Protein AF-A0A671EYK2-F1 (afdb_monomer)

Structure (mmCIF, N/CA/C/O backbone):
data_AF-A0A671EYK2-F1
#
_entry.id   AF-A0A671EYK2-F1
#
loop_
_atom_site.group_PDB
_atom_site.id
_atom_site.type_symbol
_atom_site.label_atom_id
_atom_site.label_alt_id
_atom_site.label_comp_id
_atom_site.label_asym_id
_atom_site.label_entity_id
_atom_site.label_seq_id
_atom_site.pdbx_PDB_ins_code
_atom_site.Cartn_x
_atom_site.Cartn_y
_atom_site.Cartn_z
_atom_site.occupancy
_atom_site.B_iso_or_equiv
_atom_site.auth_seq_id
_atom_site.auth_comp_id
_atom_site.auth_asym_id
_atom_site.auth_atom_id
_atom_site.pdbx_PDB_model_num
ATOM 1 N N . MET A 1 1 ? 32.299 -11.970 -25.352 1.00 56.66 1 MET A N 1
ATOM 2 C CA . MET A 1 1 ? 31.352 -10.830 -25.413 1.00 56.66 1 MET A CA 1
ATOM 3 C C . MET A 1 1 ? 30.010 -11.190 -26.067 1.00 56.66 1 MET A C 1
ATOM 5 O O . MET A 1 1 ? 28.982 -10.869 -25.488 1.00 56.66 1 MET A O 1
ATOM 9 N N . ASN A 1 2 ? 29.983 -11.939 -27.183 1.00 54.59 2 ASN A N 1
ATOM 10 C CA . ASN A 1 2 ? 28.737 -12.394 -27.840 1.00 54.59 2 ASN A CA 1
ATOM 11 C C . ASN A 1 2 ? 27.798 -13.251 -26.961 1.00 54.59 2 ASN A C 1
ATOM 13 O O . ASN A 1 2 ? 26.580 -13.156 -27.078 1.00 54.59 2 ASN A O 1
ATOM 17 N N . TYR A 1 3 ? 28.349 -14.042 -26.035 1.00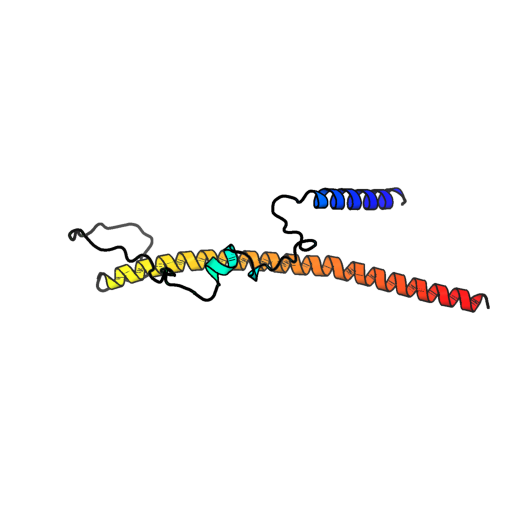 56.84 3 TYR A N 1
ATOM 18 C CA . TYR A 1 3 ? 27.559 -14.939 -25.182 1.00 56.84 3 TYR A CA 1
ATOM 19 C C . TYR A 1 3 ? 26.623 -14.198 -24.207 1.00 56.84 3 TYR A C 1
ATOM 21 O O . TYR A 1 3 ? 25.514 -14.652 -23.942 1.00 56.84 3 TYR A O 1
ATOM 29 N N . TYR A 1 4 ? 27.033 -13.025 -23.711 1.00 57.19 4 TYR A N 1
ATOM 30 C CA . TYR A 1 4 ? 26.230 -12.229 -22.775 1.00 57.19 4 TYR A CA 1
ATOM 31 C C . TYR A 1 4 ? 25.107 -11.464 -23.483 1.00 57.19 4 TYR A C 1
ATOM 33 O O . TYR A 1 4 ? 23.994 -11.403 -22.971 1.00 57.19 4 TYR A O 1
ATOM 41 N N . LEU A 1 5 ? 25.359 -10.961 -24.695 1.00 64.75 5 LEU A N 1
ATOM 42 C CA . LEU A 1 5 ? 24.339 -10.300 -25.515 1.00 64.75 5 LEU A CA 1
ATOM 43 C C . LEU A 1 5 ? 23.235 -11.274 -25.950 1.00 64.75 5 LEU A C 1
ATOM 45 O O . LEU A 1 5 ? 22.053 -10.951 -25.835 1.00 64.75 5 LEU A O 1
ATOM 49 N N . LEU A 1 6 ? 23.605 -12.491 -26.370 1.00 59.06 6 LEU A N 1
ATOM 50 C CA . LEU A 1 6 ? 22.632 -13.521 -26.745 1.00 59.06 6 LEU A CA 1
ATOM 51 C C . LEU A 1 6 ? 21.836 -14.025 -25.530 1.00 59.06 6 LEU A C 1
ATOM 53 O O . LEU A 1 6 ? 20.630 -14.248 -25.629 1.00 59.06 6 LEU A O 1
ATOM 57 N N . LYS A 1 7 ? 22.486 -14.146 -24.362 1.00 65.19 7 LYS A N 1
ATOM 58 C CA . LYS A 1 7 ? 21.820 -14.508 -23.103 1.00 65.19 7 LYS A CA 1
ATOM 59 C C . LYS A 1 7 ? 20.802 -13.449 -22.673 1.00 65.19 7 LYS A C 1
ATOM 61 O O . LYS A 1 7 ? 19.703 -13.823 -22.281 1.00 65.19 7 LYS A O 1
ATOM 66 N N . ASN A 1 8 ? 21.130 -12.164 -22.807 1.00 62.22 8 ASN A N 1
ATOM 67 C CA . ASN A 1 8 ? 20.222 -11.068 -22.462 1.00 62.22 8 ASN A CA 1
ATOM 68 C C . ASN A 1 8 ? 19.013 -11.015 -23.404 1.00 62.22 8 ASN A C 1
ATOM 70 O O . ASN A 1 8 ? 17.888 -10.952 -22.924 1.00 62.22 8 ASN A O 1
ATOM 74 N N . LYS A 1 9 ? 19.216 -11.148 -24.724 1.00 66.25 9 LYS A N 1
ATOM 75 C CA . LYS A 1 9 ? 18.110 -11.205 -25.697 1.00 66.25 9 LYS A CA 1
ATOM 76 C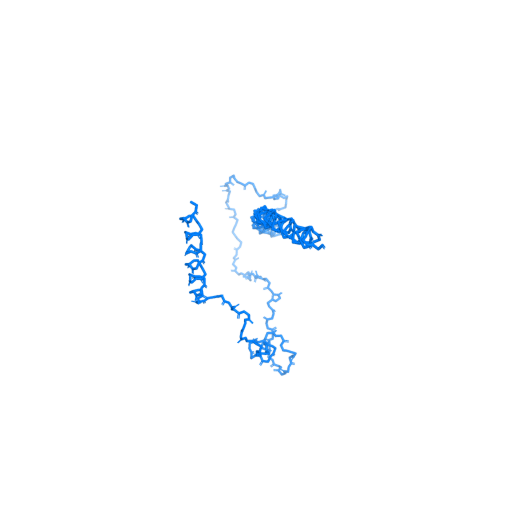 C . LYS A 1 9 ? 17.160 -12.375 -25.412 1.00 66.25 9 LYS A C 1
ATOM 78 O O . LYS A 1 9 ? 15.952 -12.177 -25.332 1.00 66.25 9 LYS A O 1
ATOM 83 N N . ASN A 1 10 ? 17.707 -13.572 -25.190 1.00 65.88 10 ASN A N 1
ATOM 84 C CA . ASN A 1 10 ? 16.900 -14.759 -24.900 1.00 65.88 10 ASN A CA 1
ATOM 85 C C . ASN A 1 10 ? 16.200 -14.680 -23.532 1.00 65.88 10 ASN A C 1
ATOM 87 O O . ASN A 1 10 ? 15.123 -15.246 -23.369 1.00 65.88 10 ASN A O 1
ATOM 91 N N . TYR A 1 11 ? 16.802 -14.014 -22.542 1.00 67.00 11 TYR A N 1
ATOM 92 C CA . TYR A 1 11 ? 16.184 -13.781 -21.234 1.00 67.00 11 TYR A CA 1
ATOM 93 C C . TYR A 1 11 ? 14.995 -12.822 -21.362 1.00 67.00 11 TYR A C 1
ATOM 95 O O . TYR A 1 11 ? 13.900 -13.147 -20.912 1.00 67.00 11 TYR A O 1
ATOM 103 N N . THR A 1 12 ? 15.172 -11.709 -22.079 1.00 58.16 12 THR A N 1
ATOM 104 C CA . THR A 1 12 ? 14.104 -10.739 -22.342 1.00 58.16 12 THR A CA 1
ATOM 105 C C . THR A 1 12 ? 12.945 -11.348 -23.138 1.00 58.16 12 THR A C 1
ATOM 107 O O . THR A 1 12 ? 11.797 -11.121 -22.777 1.00 58.16 12 THR A O 1
ATOM 110 N N . GLU A 1 13 ? 13.200 -12.177 -24.157 1.00 58.88 13 GLU A N 1
ATOM 111 C CA . GLU A 1 13 ? 12.132 -12.849 -24.925 1.00 58.88 13 GLU A CA 1
ATOM 112 C C . GLU A 1 13 ? 11.334 -13.863 -24.090 1.00 58.88 13 GLU A C 1
ATOM 114 O O . GLU A 1 13 ? 10.109 -13.951 -24.220 1.00 58.88 13 GLU A O 1
ATOM 119 N N . LYS A 1 14 ? 12.001 -14.601 -23.195 1.00 60.16 14 LYS A N 1
ATOM 120 C CA . LYS A 1 14 ? 11.339 -15.548 -22.285 1.00 60.16 14 LYS A CA 1
ATOM 121 C C . LYS A 1 14 ? 10.459 -14.828 -21.266 1.00 60.16 14 LYS A C 1
ATOM 123 O O . LYS A 1 14 ? 9.299 -15.199 -21.124 1.00 60.16 14 LYS A O 1
ATOM 128 N N . THR A 1 15 ? 10.956 -13.756 -20.649 1.00 61.53 15 THR A N 1
ATOM 129 C CA . THR A 1 15 ? 10.175 -12.932 -19.713 1.00 61.53 15 THR A CA 1
ATOM 130 C C . THR A 1 15 ? 8.979 -12.260 -20.401 1.00 61.53 15 THR A C 1
ATOM 132 O O . THR A 1 15 ? 7.892 -12.214 -19.833 1.00 61.53 15 THR A O 1
ATOM 135 N N . LEU A 1 16 ? 9.121 -11.809 -21.653 1.00 59.28 16 LEU A N 1
ATOM 136 C CA . LEU A 1 16 ? 8.017 -11.214 -22.425 1.00 59.28 16 LEU A CA 1
ATOM 137 C C . LEU A 1 16 ? 6.954 -12.265 -22.813 1.00 59.28 16 LEU A C 1
ATOM 139 O O . LEU A 1 16 ? 5.758 -11.979 -22.793 1.00 59.28 16 LEU A O 1
ATOM 143 N N . THR A 1 17 ? 7.370 -13.508 -23.080 1.00 57.31 17 THR A N 1
ATOM 144 C CA . THR A 1 17 ? 6.462 -14.642 -23.349 1.00 57.31 17 THR A CA 1
ATOM 145 C C . THR A 1 17 ? 5.754 -15.139 -22.081 1.00 57.31 17 THR A C 1
ATOM 147 O O . THR A 1 17 ? 4.604 -15.572 -22.149 1.00 57.31 17 THR A O 1
ATOM 150 N N . GLU A 1 18 ? 6.402 -15.058 -20.916 1.00 57.34 18 GLU A N 1
ATOM 151 C CA . GLU A 1 18 ? 5.790 -15.360 -19.613 1.00 57.34 18 GLU A CA 1
ATOM 152 C C . GLU A 1 18 ? 4.745 -14.309 -19.205 1.00 57.34 18 GLU A C 1
ATOM 154 O O . GLU A 1 18 ? 3.696 -14.671 -18.675 1.00 57.34 18 GLU A O 1
ATOM 159 N N . LEU A 1 19 ? 4.952 -13.033 -19.548 1.00 55.47 19 LEU A N 1
ATOM 160 C CA . LEU A 1 19 ? 3.972 -11.960 -19.323 1.00 55.47 19 LEU A CA 1
ATOM 161 C C . LEU A 1 19 ? 2.747 -12.050 -20.252 1.00 55.47 19 LEU A C 1
ATOM 163 O O . LEU A 1 19 ? 1.653 -11.645 -19.863 1.00 55.47 19 LEU A O 1
ATOM 167 N N . ASN A 1 20 ? 2.886 -12.661 -21.434 1.00 55.28 20 ASN A N 1
ATOM 168 C CA . ASN A 1 20 ? 1.772 -12.950 -22.351 1.00 55.28 20 ASN A CA 1
ATOM 169 C C . ASN A 1 20 ? 0.856 -14.095 -21.851 1.00 55.28 20 ASN A C 1
ATOM 171 O O . ASN A 1 20 ? -0.175 -14.391 -22.448 1.00 55.28 20 ASN A O 1
ATOM 175 N N . LYS A 1 21 ? 1.211 -14.748 -20.734 1.00 54.47 21 LYS A N 1
ATOM 176 C CA . LYS A 1 21 ? 0.378 -15.755 -20.054 1.00 54.47 21 LYS A CA 1
ATOM 177 C C . LYS A 1 21 ? -0.369 -15.199 -18.834 1.00 54.47 21 LYS A C 1
ATOM 179 O O . LYS A 1 21 ? -1.061 -15.962 -18.164 1.00 54.47 21 LYS A O 1
ATOM 184 N N . CYS A 1 22 ? -0.291 -13.889 -18.563 1.00 51.59 22 CYS A N 1
ATOM 185 C CA . CYS A 1 22 ? -1.154 -13.199 -17.594 1.00 51.59 22 CYS A CA 1
ATOM 186 C C . CYS A 1 22 ? -2.581 -13.106 -18.159 1.00 51.59 22 CYS A C 1
ATOM 188 O O . CYS A 1 22 ? -3.024 -12.058 -18.621 1.00 51.59 22 CYS A O 1
ATOM 190 N N . CYS A 1 23 ? -3.296 -14.227 -18.162 1.00 57.06 23 CYS A N 1
ATOM 191 C CA . CYS A 1 23 ? -4.715 -14.290 -18.473 1.00 57.06 23 CYS A CA 1
ATOM 192 C C . CYS A 1 23 ? -5.426 -14.909 -17.269 1.00 57.06 23 CYS A C 1
ATOM 194 O O . CYS A 1 23 ? -5.250 -16.086 -16.963 1.00 57.06 23 CYS A O 1
ATOM 196 N N . GLY A 1 24 ? -6.179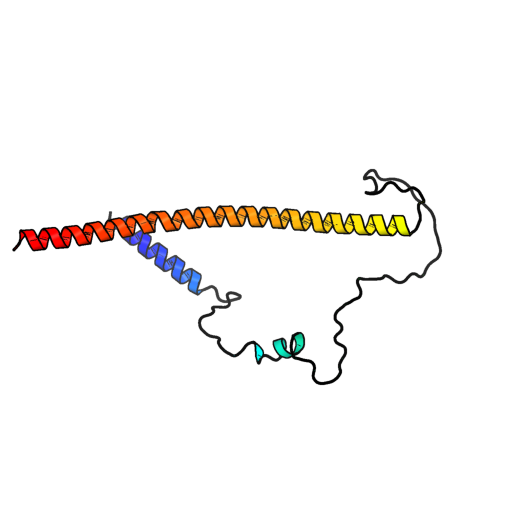 -14.070 -16.557 1.00 53.25 24 GLY A N 1
ATOM 197 C CA . GLY A 1 24 ? -6.988 -14.467 -15.406 1.00 53.25 24 GLY A CA 1
ATOM 198 C C . GLY A 1 24 ? -7.532 -13.282 -14.607 1.00 53.25 24 GLY A C 1
ATOM 199 O O . GLY A 1 24 ? -8.665 -13.336 -14.146 1.00 53.25 24 GLY A O 1
ATOM 200 N N . LEU A 1 25 ? -6.772 -12.186 -14.488 1.00 51.88 25 LEU A N 1
ATOM 201 C CA . LEU A 1 25 ? -7.230 -10.986 -13.761 1.00 51.88 25 LEU A CA 1
ATOM 202 C C . LEU A 1 25 ? -6.588 -9.669 -14.235 1.00 51.88 25 LEU A C 1
ATOM 204 O O . LEU A 1 25 ? -6.815 -8.606 -13.667 1.00 51.88 25 LEU A O 1
ATOM 208 N N . CYS A 1 26 ? -5.759 -9.736 -15.271 1.00 50.16 26 CYS A N 1
ATOM 209 C CA . CYS A 1 26 ? -5.039 -8.606 -15.833 1.00 50.16 26 CYS A CA 1
ATOM 210 C C . CYS A 1 26 ? -5.963 -8.024 -16.914 1.00 50.16 26 CYS A C 1
ATOM 212 O O . CYS A 1 26 ? -5.990 -8.522 -18.038 1.00 50.16 26 CYS A O 1
ATOM 214 N N . VAL A 1 27 ? -6.800 -7.040 -16.564 1.00 53.69 27 VAL A N 1
ATOM 215 C CA . VAL A 1 27 ? -7.613 -6.306 -17.548 1.00 53.69 27 VAL A CA 1
ATOM 216 C C . VAL A 1 27 ? -6.645 -5.566 -18.465 1.00 53.69 27 VAL A C 1
ATOM 218 O O . VAL A 1 27 ? -6.162 -4.486 -18.141 1.00 53.69 27 VAL A O 1
ATOM 221 N N . CYS A 1 28 ? -6.297 -6.189 -19.589 1.00 48.66 28 CYS A N 1
ATOM 222 C CA . CYS A 1 28 ? -5.490 -5.571 -20.627 1.00 48.66 28 CYS A CA 1
ATOM 223 C C . CYS A 1 28 ? -6.314 -4.418 -21.231 1.00 48.66 28 CYS A C 1
ATOM 225 O O . CYS A 1 28 ? -7.365 -4.685 -21.821 1.00 48.66 28 CYS A O 1
ATOM 227 N N . PRO A 1 29 ? -5.883 -3.146 -21.124 1.00 52.34 29 PRO A N 1
ATOM 228 C CA . PRO A 1 29 ? -6.659 -2.007 -21.628 1.00 52.34 29 PRO A CA 1
ATOM 229 C C . PRO A 1 29 ? -6.781 -1.975 -23.158 1.00 52.34 29 PRO A C 1
ATOM 231 O O . PRO A 1 29 ? -7.495 -1.146 -23.712 1.00 52.34 29 PRO A O 1
ATOM 234 N N . CYS A 1 30 ? -6.077 -2.857 -23.865 1.00 49.94 30 CYS A N 1
ATOM 235 C CA . CYS A 1 30 ? -5.915 -2.797 -25.310 1.00 49.94 30 CYS A CA 1
ATOM 236 C C . CYS A 1 30 ? -7.053 -3.418 -26.135 1.00 49.94 30 CYS A C 1
ATOM 238 O O . CYS A 1 30 ? -6.898 -3.484 -27.351 1.00 49.94 30 CYS A O 1
ATOM 240 N N . ASN A 1 31 ? -8.202 -3.819 -25.560 1.00 54.47 31 ASN A N 1
ATOM 241 C CA . ASN A 1 31 ? -9.356 -4.165 -26.409 1.00 54.47 31 ASN A CA 1
ATOM 242 C C . ASN A 1 31 ? -10.766 -4.134 -25.777 1.00 54.47 31 ASN A C 1
ATOM 244 O O . ASN A 1 31 ? -11.567 -5.037 -26.031 1.00 54.47 31 ASN A O 1
ATOM 248 N N . THR A 1 32 ? -11.142 -3.133 -24.967 1.00 51.62 32 THR A N 1
ATOM 249 C CA . THR A 1 32 ? -12.573 -2.966 -24.605 1.00 51.62 32 THR A CA 1
ATOM 250 C C . THR A 1 32 ? -12.976 -1.518 -24.317 1.00 51.62 32 THR A C 1
ATOM 252 O O . THR A 1 32 ? -13.379 -1.172 -23.211 1.00 51.62 32 THR A O 1
ATOM 255 N N . THR A 1 33 ? -12.994 -0.663 -25.338 1.00 51.47 33 THR A N 1
ATOM 256 C CA . THR A 1 33 ? -13.910 0.490 -25.343 1.00 51.47 33 THR A CA 1
ATOM 257 C C . THR A 1 33 ? -15.300 0.017 -25.773 1.00 51.47 33 THR A C 1
ATOM 259 O O . THR A 1 33 ? -15.781 0.286 -26.868 1.00 51.47 33 THR A O 1
ATOM 262 N N . LYS A 1 34 ? -15.969 -0.735 -24.898 1.00 58.47 34 LYS A N 1
ATOM 263 C CA . LYS A 1 34 ? -17.432 -0.814 -24.916 1.00 58.47 34 LYS A CA 1
ATOM 264 C C . LYS A 1 34 ? -17.919 -0.167 -23.632 1.00 58.47 34 LYS A C 1
ATOM 266 O O . LYS A 1 34 ? -18.018 -0.826 -22.608 1.00 58.47 34 LYS A O 1
ATOM 271 N N . ASN A 1 35 ? -18.108 1.147 -23.723 1.00 59.00 35 ASN A N 1
ATOM 272 C CA . ASN A 1 35 ? -18.934 2.024 -22.894 1.00 59.00 35 ASN A CA 1
ATOM 273 C C . ASN A 1 35 ? -19.325 1.397 -21.543 1.00 59.00 35 ASN A C 1
ATOM 275 O O . ASN A 1 35 ? -20.420 0.856 -21.403 1.00 59.00 35 ASN A O 1
ATOM 279 N N . PHE A 1 36 ? -18.427 1.457 -20.557 1.00 62.56 36 PHE A N 1
ATOM 280 C CA . PHE A 1 36 ? -18.671 0.950 -19.200 1.00 62.56 36 PHE A CA 1
ATOM 281 C C . PHE A 1 36 ? -19.948 1.553 -18.582 1.00 62.56 36 PHE A C 1
ATOM 283 O O . PHE A 1 36 ? -20.712 0.849 -17.925 1.00 62.56 36 PHE A O 1
ATOM 290 N N . GLU A 1 37 ? -20.244 2.815 -18.908 1.00 60.09 37 GLU A N 1
ATOM 291 C CA . GLU A 1 37 ? -21.467 3.520 -18.500 1.00 60.09 37 GLU A CA 1
ATOM 292 C C . GLU A 1 37 ? -22.765 2.921 -19.071 1.00 60.09 37 GLU A C 1
ATOM 294 O O . GLU A 1 37 ? -23.838 3.095 -18.497 1.00 60.09 37 GLU A O 1
ATOM 299 N N . ALA A 1 38 ? -22.692 2.174 -20.178 1.00 60.91 38 ALA A N 1
ATOM 300 C CA . ALA A 1 38 ? -23.843 1.485 -20.768 1.00 60.91 38 ALA A CA 1
ATOM 301 C C . ALA A 1 38 ? -24.090 0.094 -20.148 1.00 60.91 38 ALA A C 1
ATOM 303 O O . ALA A 1 38 ? -25.062 -0.584 -20.489 1.00 60.91 38 ALA A O 1
ATOM 304 N N . GLY A 1 39 ? -23.207 -0.362 -19.254 1.00 63.00 39 GLY A N 1
ATOM 305 C CA . GLY A 1 39 ? -23.324 -1.657 -18.597 1.00 63.00 39 GLY A CA 1
ATOM 306 C C . GLY A 1 39 ? -24.461 -1.683 -17.575 1.00 63.00 39 GLY A C 1
ATOM 307 O O . GLY A 1 39 ? -24.578 -0.792 -16.734 1.00 63.00 39 GLY A O 1
ATOM 308 N N . LYS A 1 40 ? -25.260 -2.760 -17.576 1.00 62.09 40 LYS A N 1
ATOM 309 C CA . LYS A 1 40 ? -26.336 -2.972 -16.585 1.00 62.09 40 LYS A CA 1
ATOM 310 C C . LYS A 1 40 ? -25.845 -2.861 -15.134 1.00 62.09 40 LYS A C 1
ATOM 312 O O . LYS A 1 40 ? -26.572 -2.347 -14.294 1.00 62.09 40 LYS A O 1
ATOM 317 N N . ALA A 1 41 ? -24.615 -3.298 -14.856 1.00 66.25 41 ALA A N 1
ATOM 318 C CA . ALA A 1 41 ? -24.003 -3.193 -13.531 1.00 66.25 41 ALA A CA 1
ATOM 319 C C . ALA A 1 41 ? -23.708 -1.738 -13.122 1.00 66.25 41 ALA A C 1
ATOM 321 O O . ALA A 1 41 ? -23.915 -1.383 -11.969 1.00 66.25 41 ALA A O 1
ATOM 322 N N . TYR A 1 42 ? -23.288 -0.882 -14.061 1.00 67.56 42 TYR A N 1
ATOM 323 C CA . TYR A 1 42 ? -23.066 0.541 -13.796 1.00 67.56 42 TYR A CA 1
ATOM 324 C C . TYR A 1 42 ? -24.393 1.267 -13.544 1.00 67.56 42 TYR A C 1
ATOM 326 O O . TYR A 1 42 ? -24.535 1.951 -12.534 1.00 67.56 42 TYR A O 1
ATOM 334 N N . LYS A 1 43 ? -25.406 1.040 -14.395 1.00 69.25 43 LYS A N 1
ATOM 335 C CA . LYS A 1 43 ? -26.755 1.611 -14.219 1.00 69.25 43 LYS A CA 1
ATOM 336 C C . LYS A 1 43 ? -27.417 1.200 -12.898 1.00 69.25 43 LYS A C 1
ATOM 338 O O . LYS A 1 43 ? -28.131 2.010 -12.328 1.00 69.25 43 LYS A O 1
ATOM 343 N N . ALA A 1 44 ? -27.166 -0.011 -12.400 1.00 66.44 44 ALA A N 1
ATOM 344 C CA . ALA A 1 44 ? -27.723 -0.479 -11.128 1.00 66.44 44 ALA A CA 1
ATOM 345 C C . ALA A 1 44 ? -27.116 0.206 -9.891 1.00 66.44 44 ALA A C 1
ATOM 347 O O . ALA A 1 44 ? -27.752 0.235 -8.843 1.00 66.44 44 ALA A O 1
ATOM 348 N N . ILE A 1 45 ? -25.890 0.726 -10.000 1.00 64.81 45 ILE A N 1
ATOM 349 C CA . ILE A 1 45 ? -25.157 1.314 -8.869 1.00 64.81 45 ILE A CA 1
ATOM 350 C C . ILE A 1 45 ? -25.164 2.850 -8.944 1.00 64.81 45 ILE A C 1
ATOM 352 O O . ILE A 1 45 ? -25.242 3.511 -7.915 1.00 64.81 45 ILE A O 1
ATOM 356 N N . TRP A 1 46 ? -25.106 3.414 -10.155 1.00 62.38 46 TRP A N 1
ATOM 357 C CA . TRP A 1 46 ? -24.897 4.849 -10.401 1.00 62.38 46 TRP A CA 1
ATOM 358 C C . TRP A 1 46 ? -25.897 5.468 -11.385 1.00 62.38 46 TRP A C 1
ATOM 360 O O . TRP A 1 46 ? -25.811 6.654 -11.693 1.00 62.38 46 TRP A O 1
ATOM 370 N N . GLY A 1 47 ? -26.826 4.678 -11.926 1.00 61.06 47 GLY A N 1
ATOM 371 C CA . GLY A 1 47 ? -27.868 5.193 -12.801 1.00 61.06 47 GLY A CA 1
ATOM 372 C C . GLY A 1 47 ? -28.815 6.103 -12.039 1.00 61.06 47 GLY A C 1
ATOM 373 O O . GLY A 1 47 ? -29.399 5.672 -11.052 1.00 61.06 47 GLY A O 1
ATOM 374 N N . ASP A 1 48 ? -28.983 7.330 -12.529 1.00 59.09 48 ASP A N 1
ATOM 375 C CA . ASP A 1 48 ? -29.989 8.251 -12.005 1.00 59.09 48 ASP A CA 1
ATOM 376 C C . ASP A 1 48 ? -31.361 7.560 -11.997 1.00 59.09 48 ASP A C 1
ATOM 378 O O . ASP A 1 48 ? -31.797 6.995 -13.011 1.00 59.09 48 ASP A O 1
ATOM 382 N N . GLY A 1 49 ? -31.934 7.492 -10.797 1.00 58.00 49 GLY A N 1
ATOM 383 C CA . GLY A 1 49 ? -33.000 6.583 -10.411 1.00 58.00 49 GLY A CA 1
ATOM 384 C C . GLY A 1 49 ? -34.301 6.900 -11.126 1.00 58.00 49 GLY A C 1
ATOM 385 O O . GLY A 1 49 ? -35.106 7.698 -10.652 1.00 58.00 49 GLY A O 1
ATOM 386 N N . GLY A 1 50 ? -34.535 6.215 -12.239 1.00 57.00 50 GLY A N 1
ATOM 387 C CA . GLY A 1 50 ? -35.887 5.938 -12.687 1.00 57.00 50 GLY A CA 1
ATOM 388 C C . GLY A 1 50 ? -36.493 4.882 -11.768 1.00 57.00 50 GLY A C 1
ATOM 389 O O . GLY A 1 50 ? -35.860 3.872 -11.480 1.00 57.00 50 GLY A O 1
ATOM 390 N N . ASP A 1 51 ? -37.712 5.149 -11.310 1.00 49.69 51 ASP A N 1
ATOM 391 C CA . ASP A 1 51 ? -38.664 4.163 -10.802 1.00 49.69 51 ASP A CA 1
ATOM 392 C C . ASP A 1 51 ? -38.253 3.313 -9.578 1.00 49.69 51 ASP A C 1
ATOM 394 O O . ASP A 1 51 ? -38.026 2.111 -9.615 1.00 49.69 51 ASP A O 1
ATOM 398 N N . ASN A 1 52 ? -38.335 3.978 -8.422 1.00 57.34 52 ASN A N 1
ATOM 399 C CA . ASN A 1 52 ? -39.082 3.494 -7.254 1.00 57.34 52 ASN A CA 1
ATOM 400 C C . ASN A 1 52 ? -38.743 2.077 -6.740 1.00 57.34 52 ASN A C 1
ATOM 402 O O . ASN A 1 52 ? -39.618 1.223 -6.603 1.00 57.34 52 ASN A O 1
ATOM 406 N N . SER A 1 53 ? -37.486 1.845 -6.358 1.00 48.69 53 SER A N 1
ATOM 407 C CA . SER A 1 53 ? -37.146 0.736 -5.464 1.00 48.69 53 SER A CA 1
ATOM 408 C C . SER A 1 53 ? -35.994 1.112 -4.537 1.00 48.69 53 SER A C 1
ATOM 410 O O . SER A 1 53 ? -34.890 1.397 -4.986 1.00 48.69 53 SER A O 1
ATOM 412 N N . SER A 1 54 ? -36.305 1.124 -3.237 1.00 53.72 54 SER A N 1
ATOM 413 C CA . SER A 1 54 ? -35.424 1.178 -2.062 1.00 53.72 54 SER A CA 1
ATOM 414 C C . SER A 1 54 ? -33.924 1.037 -2.363 1.00 53.72 54 SER A C 1
ATOM 416 O O . SER A 1 54 ? -33.348 -0.051 -2.336 1.00 53.72 54 SER A O 1
ATOM 418 N N . SER A 1 55 ? -33.279 2.180 -2.589 1.00 45.97 55 SER A N 1
ATOM 419 C CA . SER A 1 55 ? -31.838 2.336 -2.438 1.00 45.97 55 SER A CA 1
ATOM 420 C C . SER A 1 55 ? -31.521 2.220 -0.946 1.00 45.97 55 SER A C 1
ATOM 422 O O . SER A 1 55 ? -31.518 3.200 -0.201 1.00 45.97 55 SER A O 1
ATOM 424 N N . ASN A 1 56 ? -31.332 0.987 -0.478 1.00 57.97 56 ASN A N 1
ATOM 425 C CA . ASN A 1 56 ? -30.690 0.705 0.801 1.00 57.97 56 ASN A CA 1
ATOM 426 C C . ASN A 1 56 ? -29.198 1.053 0.680 1.00 57.97 56 ASN A C 1
ATOM 428 O O . ASN A 1 56 ? -28.332 0.181 0.673 1.00 57.97 56 ASN A O 1
ATOM 432 N N . VAL A 1 57 ? -28.885 2.348 0.605 1.00 51.66 57 VAL A N 1
ATOM 433 C CA . VAL A 1 57 ? -27.617 2.823 1.153 1.00 51.66 57 VAL A CA 1
ATOM 434 C C . VAL A 1 57 ? -27.735 2.593 2.652 1.00 51.66 57 VAL A C 1
ATOM 436 O O . VAL A 1 57 ? -28.620 3.138 3.309 1.00 51.66 57 VAL A O 1
ATOM 439 N N . VAL A 1 58 ? -26.901 1.703 3.183 1.00 59.44 58 VAL A N 1
ATOM 440 C CA . VAL A 1 58 ? -26.864 1.366 4.606 1.00 59.44 58 VAL A CA 1
ATOM 441 C C . VAL A 1 58 ? -26.435 2.613 5.388 1.00 59.44 58 VAL A C 1
ATOM 443 O O . VAL A 1 58 ? -25.262 2.820 5.668 1.00 59.44 58 VAL A O 1
ATOM 446 N N . SER A 1 59 ? -27.398 3.463 5.746 1.00 56.91 59 SER A N 1
ATOM 447 C CA . SER A 1 59 ? -27.215 4.598 6.664 1.00 56.91 59 SER A CA 1
ATOM 448 C C . SER A 1 59 ? -27.353 4.189 8.131 1.00 56.91 59 SER A C 1
ATOM 450 O O . SER A 1 59 ? -27.448 5.040 9.010 1.00 56.91 59 SER A O 1
ATOM 452 N N . LYS A 1 60 ? -27.376 2.886 8.422 1.00 55.25 60 LYS A N 1
ATOM 453 C CA . LYS A 1 60 ? -27.358 2.367 9.787 1.00 55.25 60 LYS A CA 1
ATOM 454 C C . LYS A 1 60 ? -26.154 1.455 9.960 1.00 55.25 60 LYS A C 1
ATOM 456 O O . LYS A 1 60 ? -26.185 0.298 9.550 1.00 55.25 60 LYS A O 1
ATOM 461 N N . GLN A 1 61 ? -25.114 1.974 10.615 1.00 54.66 61 GLN A N 1
ATOM 462 C CA . GLN A 1 61 ? -24.258 1.118 11.433 1.00 54.66 61 GLN A CA 1
ATOM 463 C C . GLN A 1 61 ? -25.144 0.306 12.388 1.00 54.66 61 GLN A C 1
ATOM 465 O O . GLN A 1 61 ? -26.229 0.744 12.779 1.00 54.66 61 GLN A O 1
ATOM 470 N N . LEU A 1 62 ? -24.685 -0.904 12.695 1.00 48.72 62 LEU A N 1
ATOM 471 C CA . LEU A 1 62 ? -25.382 -1.936 13.452 1.00 48.72 62 LEU A CA 1
ATOM 472 C C . LEU A 1 62 ? -25.783 -1.448 14.856 1.00 48.72 62 LEU A C 1
ATOM 474 O O . LEU A 1 62 ? -25.094 -1.700 15.835 1.00 48.72 62 LEU A O 1
ATOM 478 N N . GLY A 1 63 ? -26.932 -0.783 14.967 1.00 49.47 63 GLY A N 1
ATOM 479 C CA . GLY A 1 63 ? -27.627 -0.608 16.235 1.00 49.47 63 GLY A CA 1
ATOM 480 C C . GLY A 1 63 ? -28.216 -1.952 16.640 1.00 49.47 63 GLY A C 1
ATOM 481 O O . GLY A 1 63 ? -29.282 -2.337 16.150 1.00 49.47 63 GLY A O 1
ATOM 482 N N . ARG A 1 64 ? -27.513 -2.705 17.491 1.00 48.12 64 ARG A N 1
ATOM 483 C CA . ARG A 1 64 ? -28.078 -3.930 18.054 1.00 48.12 64 ARG A CA 1
ATOM 484 C C . ARG A 1 64 ? -29.121 -3.551 19.102 1.00 48.12 64 ARG A C 1
ATOM 486 O O . ARG A 1 64 ? -28.810 -3.049 20.173 1.00 48.12 64 ARG A O 1
ATOM 493 N N . VAL A 1 65 ? -30.369 -3.818 18.738 1.00 45.88 65 VAL A N 1
ATOM 494 C CA . VAL A 1 65 ? -31.577 -3.698 19.552 1.00 45.88 65 VAL A CA 1
ATOM 495 C C . VAL A 1 65 ? -31.461 -4.533 20.837 1.00 45.88 65 VAL A C 1
ATOM 497 O O . VAL A 1 65 ? -31.225 -5.741 20.794 1.00 45.88 65 VAL A O 1
ATOM 500 N N . THR A 1 66 ? -31.654 -3.852 21.966 1.00 54.09 66 THR A N 1
ATOM 501 C CA . THR A 1 66 ? -31.856 -4.356 23.332 1.00 54.09 66 THR A CA 1
ATOM 502 C C . THR A 1 66 ? -33.021 -5.340 23.423 1.00 54.09 66 THR A C 1
ATOM 504 O O . THR A 1 66 ? -34.081 -5.029 22.896 1.00 54.09 66 THR A O 1
ATOM 507 N N . ASN A 1 67 ? -32.849 -6.457 24.149 1.00 42.16 67 ASN A N 1
ATOM 508 C CA . ASN A 1 67 ? -33.904 -7.179 24.890 1.00 42.16 67 ASN A CA 1
ATOM 509 C C . ASN A 1 67 ? -33.268 -8.189 25.883 1.00 42.16 67 ASN A C 1
ATOM 511 O O . ASN A 1 67 ? -32.796 -9.242 25.460 1.00 42.16 67 ASN A O 1
ATOM 515 N N . GLY A 1 68 ? -33.264 -7.888 27.192 1.00 35.97 68 GLY A N 1
ATOM 516 C CA . GLY A 1 68 ? -32.898 -8.828 28.277 1.00 35.97 68 GLY A CA 1
ATOM 517 C C . GLY A 1 68 ? -32.364 -8.140 29.554 1.00 35.97 68 GLY A C 1
ATOM 518 O O . GLY A 1 68 ? -31.670 -7.140 29.412 1.00 35.97 68 GLY A O 1
ATOM 519 N N . PRO A 1 69 ? -32.710 -8.606 30.778 1.00 41.25 69 PRO A N 1
ATOM 520 C CA . PRO A 1 69 ? -32.665 -7.834 32.037 1.00 41.25 69 PRO A CA 1
ATOM 521 C C . PRO A 1 69 ? -31.243 -7.616 32.605 1.00 41.25 69 PRO A C 1
ATOM 523 O O . PRO A 1 69 ? -30.307 -8.279 32.161 1.00 41.25 69 PRO A O 1
ATOM 526 N N . PRO A 1 70 ? -31.051 -6.694 33.579 1.00 52.03 70 PRO A N 1
ATOM 527 C CA . PRO A 1 70 ? -29.724 -6.246 33.979 1.00 52.03 70 PRO A CA 1
ATOM 528 C C . PRO A 1 70 ? -29.068 -7.303 34.861 1.00 52.03 70 PRO A C 1
ATOM 530 O O . PRO A 1 70 ? -29.640 -7.708 35.874 1.00 52.03 70 PRO A O 1
ATOM 533 N N . GLN A 1 71 ? -27.848 -7.715 34.524 1.00 36.50 71 GLN A N 1
ATOM 534 C CA . GLN A 1 71 ? -27.047 -8.493 35.455 1.00 36.50 71 GLN A CA 1
ATOM 535 C C . GLN A 1 71 ? -25.629 -7.943 35.541 1.00 36.50 71 GLN A C 1
ATOM 537 O O . GLN A 1 71 ? -24.869 -7.905 34.577 1.00 36.50 71 GLN A O 1
ATOM 542 N N . GLN A 1 72 ? -25.359 -7.440 36.741 1.00 42.03 72 GLN A N 1
ATOM 543 C CA . GLN A 1 72 ? -24.109 -6.881 37.214 1.00 42.03 72 GLN A CA 1
ATOM 544 C C . GLN A 1 72 ? -22.936 -7.858 37.093 1.00 42.03 72 GLN A C 1
ATOM 546 O O . GLN A 1 72 ? -23.078 -9.052 37.339 1.00 42.03 72 GLN A O 1
ATOM 551 N N . ALA A 1 73 ? -21.773 -7.236 36.881 1.00 47.03 73 ALA A N 1
ATOM 552 C CA . ALA A 1 73 ? -20.464 -7.554 37.444 1.00 47.03 73 ALA A CA 1
ATOM 553 C C . ALA A 1 73 ? -19.858 -8.934 37.157 1.00 47.03 73 ALA A C 1
ATOM 555 O O . ALA A 1 73 ? -20.247 -9.940 37.742 1.00 47.03 73 ALA A O 1
ATOM 556 N N . THR A 1 74 ? -18.707 -8.935 36.476 1.00 36.81 74 THR A N 1
ATOM 557 C CA . THR A 1 74 ? -17.518 -9.547 37.085 1.00 36.81 74 THR A CA 1
ATOM 558 C C . THR A 1 74 ? -16.216 -8.936 36.569 1.00 36.81 74 THR A C 1
ATOM 560 O O . THR A 1 74 ? -16.010 -8.685 35.388 1.00 36.81 74 THR A O 1
ATOM 563 N N . THR A 1 75 ? -15.367 -8.675 37.548 1.00 45.53 75 THR A N 1
ATOM 564 C CA . THR A 1 75 ? -13.994 -8.184 37.571 1.00 45.53 75 THR A CA 1
ATOM 565 C C . THR A 1 75 ? -12.992 -8.946 36.702 1.00 45.53 75 THR A C 1
ATOM 567 O O . THR A 1 75 ? -12.984 -10.173 36.707 1.00 45.53 75 THR A O 1
ATOM 570 N N . GLY A 1 76 ? -12.012 -8.203 36.174 1.00 47.44 76 GLY A N 1
ATOM 571 C CA . GLY A 1 76 ? -10.601 -8.599 36.237 1.00 47.44 76 GLY A CA 1
ATOM 572 C C . GLY A 1 76 ? -9.986 -9.214 34.980 1.00 47.44 76 GLY A C 1
ATOM 573 O O . GLY A 1 76 ? -9.949 -10.429 34.839 1.00 47.44 76 GLY A O 1
ATOM 574 N N . ALA A 1 77 ? -9.349 -8.380 34.157 1.00 38.59 77 ALA A N 1
ATOM 575 C CA . ALA A 1 77 ? -8.120 -8.738 33.450 1.00 38.59 77 ALA A CA 1
ATOM 576 C C . ALA A 1 77 ? -7.379 -7.456 33.058 1.00 38.59 77 ALA A C 1
ATOM 578 O O . ALA A 1 77 ? -7.960 -6.530 32.499 1.00 38.59 77 ALA A O 1
ATOM 579 N N . ALA A 1 78 ? -6.096 -7.396 33.398 1.00 47.44 78 ALA A N 1
ATOM 580 C CA . ALA A 1 78 ? -5.206 -6.281 33.133 1.00 47.44 78 ALA A CA 1
ATOM 581 C C . ALA A 1 78 ? -4.957 -6.100 31.621 1.00 47.44 78 ALA A C 1
ATOM 583 O O . ALA A 1 78 ? -4.004 -6.627 31.060 1.00 47.44 78 ALA A O 1
ATOM 584 N N . SER A 1 79 ? -5.830 -5.333 30.980 1.00 53.34 79 SER A N 1
ATOM 585 C CA . SER A 1 79 ? -5.516 -4.384 29.913 1.00 53.34 79 SER A CA 1
ATOM 586 C C . SER A 1 79 ? -6.535 -3.270 30.109 1.00 53.34 79 SER A C 1
ATOM 588 O O . SER A 1 79 ? -7.726 -3.483 29.893 1.00 53.34 79 SER A O 1
ATOM 590 N N . GLY A 1 80 ? -6.106 -2.175 30.739 1.00 62.50 80 GLY A N 1
ATOM 591 C CA . GLY A 1 80 ? -7.019 -1.155 31.253 1.00 62.50 80 GLY A CA 1
ATOM 592 C C . GLY A 1 80 ? -7.917 -0.610 30.148 1.00 62.50 80 GLY A C 1
ATOM 593 O O . GLY A 1 80 ? -7.442 -0.399 29.031 1.00 62.50 80 GLY A O 1
ATOM 594 N N . ARG A 1 81 ? -9.197 -0.387 30.474 1.00 63.97 81 ARG A N 1
ATOM 595 C CA . ARG A 1 81 ? -10.104 0.409 29.641 1.00 63.97 81 ARG A CA 1
ATOM 596 C C . ARG A 1 81 ? -9.365 1.646 29.136 1.00 63.97 81 ARG A C 1
ATOM 598 O O . ARG A 1 81 ? -8.644 2.294 29.901 1.00 63.97 81 ARG A O 1
ATOM 605 N N . CYS A 1 82 ? -9.538 1.958 27.858 1.00 70.69 82 CYS A N 1
ATOM 606 C CA . CYS A 1 82 ? -8.959 3.149 27.248 1.00 70.69 82 CYS A CA 1
ATOM 607 C C . CYS A 1 82 ? -9.454 4.429 27.939 1.00 70.69 82 CYS A C 1
ATOM 609 O O . CYS A 1 82 ? -8.761 5.447 27.898 1.00 70.69 82 CYS A O 1
ATOM 611 N N . ILE A 1 83 ? -10.614 4.372 28.604 1.00 78.38 83 ILE A N 1
ATOM 612 C CA . ILE A 1 83 ? -11.125 5.448 29.454 1.00 78.38 83 ILE A CA 1
ATOM 613 C C . ILE A 1 83 ? -11.153 5.085 30.942 1.00 78.38 83 ILE A C 1
ATOM 615 O O . ILE A 1 83 ? -11.467 3.968 31.350 1.00 78.38 83 ILE A O 1
ATOM 619 N N . ASN A 1 84 ? -10.905 6.093 31.779 1.00 78.94 84 ASN A N 1
ATOM 620 C CA . ASN A 1 84 ? -11.166 6.001 33.211 1.00 78.94 84 ASN A CA 1
ATOM 621 C C . ASN A 1 84 ? -12.676 6.128 33.459 1.00 78.94 84 ASN A C 1
ATOM 623 O O . ASN A 1 84 ? -13.243 7.210 33.293 1.00 78.94 84 ASN A O 1
ATOM 627 N N . CYS A 1 85 ? -13.324 5.042 33.874 1.00 67.44 85 CYS A N 1
ATOM 628 C CA . CYS A 1 85 ? -14.749 5.064 34.199 1.00 67.44 85 CYS A CA 1
ATOM 629 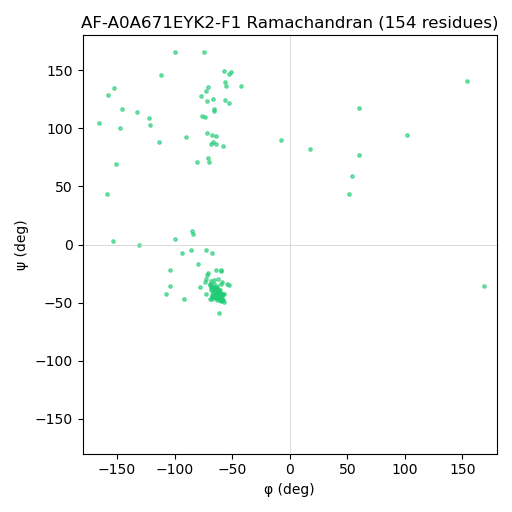C C . CYS A 1 85 ? -14.994 5.823 35.501 1.00 67.44 85 CYS A C 1
ATOM 631 O O . CYS A 1 85 ? -14.427 5.485 36.542 1.00 67.44 85 CYS A O 1
ATOM 633 N N . THR A 1 86 ? -15.844 6.846 35.438 1.00 71.88 86 THR A N 1
ATOM 634 C CA . THR A 1 86 ? -16.186 7.691 36.592 1.00 71.88 86 THR A CA 1
ATOM 635 C C . THR A 1 86 ? -17.598 7.383 37.073 1.00 71.88 86 THR A C 1
ATOM 637 O O . THR A 1 86 ? -17.825 7.250 38.274 1.00 71.88 86 THR A O 1
ATOM 640 N N . THR A 1 87 ? -18.537 7.210 36.141 1.00 78.50 87 THR A N 1
ATOM 641 C CA . THR A 1 87 ? -19.957 6.970 36.434 1.00 78.50 87 THR A CA 1
ATOM 642 C C . THR A 1 87 ? -20.338 5.503 36.230 1.00 78.50 87 THR A C 1
ATOM 644 O O . THR A 1 87 ? -21.307 5.049 36.832 1.00 78.50 87 THR A O 1
ATOM 647 N N . ASN A 1 88 ? -19.565 4.747 35.434 1.00 81.25 88 ASN A N 1
ATOM 648 C CA . ASN A 1 88 ? -19.891 3.375 35.015 1.00 81.25 88 ASN A CA 1
ATOM 649 C C . ASN A 1 88 ? -21.314 3.282 34.430 1.00 81.25 88 ASN A C 1
ATOM 651 O O . ASN A 1 88 ? -22.087 2.387 34.775 1.00 81.25 88 ASN A O 1
ATOM 655 N N . ASP A 1 89 ? -21.672 4.258 33.593 1.00 81.06 89 ASP A N 1
ATOM 656 C CA . ASP A 1 89 ? -22.952 4.310 32.895 1.00 81.06 89 ASP A CA 1
ATOM 657 C C . ASP A 1 89 ? -22.818 3.821 31.442 1.00 81.06 89 ASP A C 1
ATOM 659 O O . ASP A 1 89 ? -21.724 3.718 30.886 1.00 81.06 89 ASP A O 1
ATOM 663 N N . ALA A 1 90 ? -23.956 3.544 30.800 1.00 83.69 90 ALA A N 1
ATOM 664 C CA . ALA A 1 90 ? -23.990 3.016 29.434 1.00 83.69 90 ALA A CA 1
ATOM 665 C C . ALA A 1 90 ? -23.318 3.938 28.392 1.00 83.69 90 ALA A C 1
ATOM 667 O O . ALA A 1 90 ? -22.906 3.474 27.333 1.00 83.69 90 ALA A O 1
ATOM 668 N N . ARG A 1 91 ? -23.185 5.240 28.688 1.00 86.31 91 ARG A N 1
ATOM 669 C CA . ARG A 1 91 ? -22.499 6.208 27.818 1.00 86.31 91 ARG A CA 1
ATOM 670 C C . ARG A 1 91 ? -20.985 5.992 27.846 1.00 86.31 91 ARG A C 1
ATOM 672 O O . ARG A 1 91 ? -20.339 6.071 26.805 1.00 86.31 91 ARG A O 1
ATOM 679 N N . GLU A 1 92 ? -20.413 5.748 29.025 1.00 87.12 92 GLU A N 1
ATOM 680 C CA . GLU A 1 92 ? -18.998 5.384 29.169 1.00 87.12 92 GLU A CA 1
ATOM 681 C C . GLU A 1 92 ? -18.713 4.016 28.519 1.00 87.12 92 GLU A C 1
ATOM 683 O O . GLU A 1 92 ? -17.686 3.855 27.862 1.00 87.12 92 GLU A O 1
ATOM 688 N N . ASP A 1 93 ? -19.643 3.062 28.605 1.00 85.06 93 ASP A N 1
ATOM 689 C CA . ASP A 1 93 ? -19.498 1.755 27.949 1.00 85.06 93 ASP A CA 1
ATOM 690 C C . ASP A 1 93 ? -19.450 1.863 26.411 1.00 85.06 93 ASP A C 1
ATOM 692 O O . ASP A 1 93 ? -18.571 1.267 25.784 1.00 85.06 93 ASP A O 1
ATOM 696 N N . GLU A 1 94 ? -20.331 2.668 25.804 1.00 88.50 94 GLU A N 1
ATOM 697 C CA . GLU A 1 94 ? -20.321 2.938 24.356 1.00 88.50 94 GLU A CA 1
ATOM 698 C C . GLU A 1 94 ? -19.035 3.663 23.923 1.00 88.50 94 GLU A C 1
ATOM 700 O O . GLU A 1 94 ? -18.468 3.389 22.864 1.00 88.50 94 GLU A O 1
ATOM 705 N N . MET A 1 95 ? -18.534 4.577 24.758 1.00 88.38 95 MET A N 1
ATOM 706 C CA . MET A 1 95 ? -17.283 5.283 24.491 1.00 88.38 95 MET A CA 1
ATOM 707 C C . MET A 1 95 ? -16.088 4.326 24.455 1.00 88.38 95 MET A C 1
ATOM 709 O O . MET A 1 95 ? -15.233 4.455 23.579 1.00 88.38 95 MET A O 1
ATOM 713 N N . GLU A 1 96 ? -16.038 3.348 25.357 1.00 88.62 96 GLU A N 1
ATOM 714 C CA . GLU A 1 96 ? -14.997 2.321 25.345 1.00 88.62 96 GLU A CA 1
ATOM 715 C C . GLU A 1 96 ? -15.078 1.450 24.081 1.00 88.62 96 GLU A C 1
ATOM 717 O O . GLU A 1 96 ? -14.060 1.225 23.427 1.00 88.62 96 GLU A O 1
ATOM 722 N N . GLU A 1 97 ? -16.277 1.013 23.682 1.00 89.75 97 GLU A N 1
ATOM 723 C CA . GLU A 1 97 ? -16.471 0.232 22.451 1.00 89.75 97 GLU A CA 1
ATOM 724 C C . GLU A 1 97 ? -16.014 1.009 21.206 1.00 89.75 97 GLU A C 1
ATOM 726 O O . GLU A 1 97 ? -15.284 0.482 20.356 1.00 89.75 97 GLU A O 1
ATOM 731 N N . ASN A 1 98 ? -16.369 2.292 21.133 1.00 91.56 98 ASN A N 1
ATOM 732 C CA . ASN A 1 98 ? -15.941 3.173 20.053 1.00 91.56 98 ASN A CA 1
ATOM 733 C C . ASN A 1 98 ? -14.416 3.338 20.023 1.00 91.56 98 ASN A C 1
ATOM 735 O O . ASN A 1 98 ? -13.814 3.293 18.950 1.00 91.56 98 ASN A O 1
ATOM 739 N N . LEU A 1 99 ? -13.760 3.484 21.177 1.00 89.62 99 LEU A N 1
ATOM 740 C CA . LEU A 1 99 ? -12.301 3.616 21.241 1.00 89.62 99 LEU A CA 1
ATOM 741 C C . LEU A 1 99 ? -11.575 2.325 20.860 1.00 89.62 99 LEU A C 1
ATOM 743 O O . LEU A 1 99 ? -10.553 2.385 20.175 1.00 89.62 99 LEU A O 1
ATOM 747 N N . ILE A 1 100 ? -12.127 1.163 21.206 1.00 89.00 100 ILE A N 1
ATOM 748 C CA . ILE A 1 100 ? -11.623 -0.130 20.728 1.00 89.00 100 ILE A CA 1
ATOM 749 C C . ILE A 1 100 ? -11.720 -0.200 19.197 1.00 89.00 100 ILE A C 1
ATOM 751 O O . ILE A 1 100 ? -10.761 -0.589 18.524 1.00 89.00 100 ILE A O 1
ATOM 755 N N . GLN A 1 101 ? -12.849 0.226 18.622 1.00 91.25 101 GLN A N 1
ATOM 756 C CA . GLN A 1 101 ? -13.021 0.271 17.170 1.00 91.25 101 GLN A CA 1
ATOM 757 C C . GLN A 1 101 ? -12.022 1.229 16.505 1.00 91.25 101 GLN A C 1
ATOM 759 O O . GLN A 1 101 ? -11.392 0.862 15.510 1.00 91.25 101 GLN A O 1
ATOM 764 N N . VAL A 1 102 ? -11.823 2.422 17.070 1.00 93.44 102 VAL A N 1
ATOM 765 C CA . VAL A 1 102 ? -10.813 3.379 16.595 1.00 93.44 102 VAL A CA 1
ATOM 766 C C . VAL A 1 102 ? -9.406 2.787 16.693 1.00 93.44 102 VAL A C 1
ATOM 768 O O . VAL A 1 102 ? -8.623 2.952 15.759 1.00 93.44 102 VAL A O 1
ATOM 771 N N . GLY A 1 103 ? -9.091 2.037 17.752 1.00 92.12 103 GLY A N 1
ATOM 772 C CA . GLY A 1 103 ? -7.818 1.324 17.895 1.00 92.12 103 GLY A CA 1
ATOM 773 C C . GLY A 1 103 ? -7.561 0.337 16.752 1.00 92.12 103 GLY A C 1
ATOM 774 O O . GLY A 1 103 ? -6.469 0.316 16.178 1.00 92.12 103 GLY A O 1
ATOM 775 N N . ASN A 1 104 ? -8.586 -0.413 16.344 1.00 91.44 104 ASN A N 1
ATOM 776 C CA . ASN 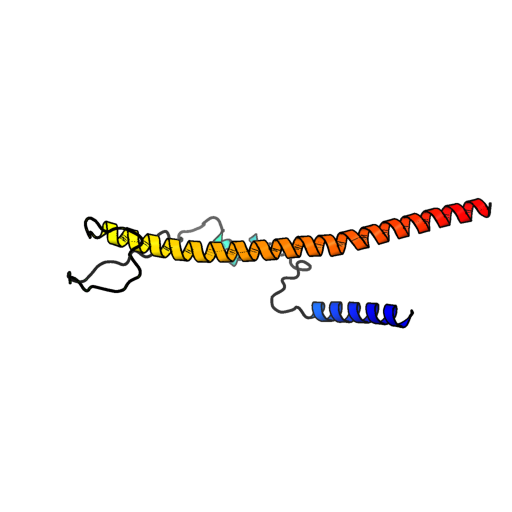A 1 104 ? -8.498 -1.323 15.200 1.00 91.44 104 ASN A CA 1
ATOM 777 C C . ASN A 1 104 ? -8.281 -0.568 13.877 1.00 91.44 104 ASN A C 1
ATOM 779 O O . ASN A 1 104 ? -7.441 -0.960 13.064 1.00 91.44 104 ASN A O 1
ATOM 783 N N . ILE A 1 105 ? -9.000 0.541 13.666 1.00 93.56 105 ILE A N 1
ATOM 784 C CA . ILE A 1 105 ? -8.840 1.393 12.476 1.00 93.56 105 ILE A CA 1
ATOM 785 C C . ILE A 1 105 ? -7.426 1.981 12.426 1.00 93.56 105 ILE A C 1
ATOM 787 O O . ILE A 1 105 ? -6.784 1.953 11.375 1.00 93.56 105 ILE A O 1
ATOM 791 N N . LEU A 1 106 ? -6.917 2.462 13.560 1.00 94.88 106 LEU A N 1
ATOM 792 C CA . LEU A 1 106 ? -5.569 3.007 13.675 1.00 94.88 106 LEU A CA 1
ATOM 793 C C . LEU A 1 106 ? -4.506 1.950 13.345 1.00 94.88 106 LEU A C 1
ATOM 795 O O . LEU A 1 106 ? -3.544 2.251 12.638 1.00 94.88 106 LEU A O 1
ATOM 799 N N . GLY A 1 107 ? -4.697 0.708 13.797 1.00 94.69 107 GLY A N 1
ATOM 800 C CA . GLY A 1 107 ? -3.832 -0.417 13.438 1.00 94.69 107 GLY A CA 1
ATOM 801 C C . GLY A 1 107 ? -3.786 -0.666 11.927 1.00 94.69 107 GLY A C 1
ATOM 802 O O . GLY A 1 107 ? -2.707 -0.774 11.344 1.00 94.69 107 GLY A O 1
ATOM 803 N N . ASN A 1 108 ? -4.945 -0.671 11.268 1.00 94.38 108 ASN A N 1
ATOM 804 C CA . ASN A 1 108 ? -5.027 -0.840 9.814 1.00 94.38 108 ASN A CA 1
ATOM 805 C C . ASN A 1 108 ? -4.385 0.329 9.054 1.00 94.38 108 ASN A C 1
ATOM 807 O O . ASN A 1 108 ? -3.668 0.118 8.070 1.00 94.38 108 ASN A O 1
ATOM 811 N N . LEU A 1 109 ? -4.608 1.561 9.518 1.00 95.81 109 LEU A N 1
ATOM 812 C CA . LEU A 1 109 ? -4.018 2.753 8.915 1.00 95.81 109 LEU A CA 1
ATOM 813 C C . LEU A 1 109 ? -2.490 2.740 9.043 1.00 95.81 109 LEU A C 1
ATOM 815 O O . LEU A 1 109 ? -1.800 3.064 8.080 1.00 95.81 109 LEU A O 1
ATOM 819 N N . LYS A 1 110 ? -1.956 2.290 10.186 1.00 96.56 110 LYS A N 1
ATOM 820 C CA . LYS A 1 110 ? -0.513 2.102 10.385 1.00 96.56 110 LYS A CA 1
ATOM 821 C C . LYS A 1 110 ? 0.071 1.108 9.383 1.00 96.56 110 LYS A C 1
ATOM 823 O O . LYS A 1 110 ? 1.096 1.398 8.775 1.00 96.56 110 LYS A O 1
ATOM 828 N N . ASN A 1 111 ? -0.579 -0.036 9.184 1.00 95.12 111 ASN A N 1
ATOM 829 C CA . ASN A 1 111 ? -0.117 -1.020 8.203 1.00 95.12 111 ASN A CA 1
ATOM 830 C C . ASN A 1 111 ? -0.145 -0.444 6.781 1.00 95.12 111 ASN A C 1
ATOM 832 O O . ASN A 1 111 ? 0.821 -0.592 6.041 1.00 95.12 111 ASN A O 1
ATOM 836 N N . THR A 1 112 ? -1.206 0.292 6.440 1.00 95.69 112 THR A N 1
ATOM 837 C CA . THR A 1 112 ? -1.318 0.976 5.143 1.00 95.69 112 THR A CA 1
ATOM 838 C C . THR A 1 112 ? -0.201 2.005 4.952 1.00 95.69 112 THR A C 1
ATOM 840 O O . THR A 1 112 ? 0.384 2.078 3.876 1.00 95.69 112 THR A O 1
ATOM 843 N N . ALA A 1 113 ? 0.139 2.775 5.988 1.00 95.06 113 ALA A N 1
ATOM 844 C CA . ALA A 1 113 ? 1.235 3.741 5.933 1.00 95.06 113 ALA A CA 1
ATOM 845 C C . ALA A 1 113 ? 2.594 3.061 5.690 1.00 95.06 113 ALA A C 1
ATOM 847 O O . ALA A 1 113 ? 3.354 3.515 4.838 1.00 95.06 113 ALA A O 1
ATOM 848 N N . LEU A 1 114 ? 2.865 1.943 6.372 1.00 95.81 114 LEU A N 1
ATOM 849 C CA . LEU A 1 114 ? 4.089 1.160 6.169 1.00 95.81 114 LEU A CA 1
ATOM 850 C C . LEU A 1 114 ? 4.169 0.564 4.757 1.00 95.81 114 LEU A C 1
ATOM 852 O O . LEU A 1 114 ? 5.233 0.556 4.141 1.00 95.81 114 LEU A O 1
ATOM 856 N N . ASP A 1 115 ? 3.055 0.079 4.214 1.00 95.50 115 ASP A N 1
ATOM 857 C CA . ASP A 1 115 ? 3.034 -0.430 2.843 1.00 95.50 115 ASP A CA 1
ATOM 858 C C . ASP A 1 115 ? 3.267 0.690 1.819 1.00 95.50 115 ASP A C 1
ATOM 860 O O . ASP A 1 115 ? 4.017 0.494 0.860 1.00 95.50 115 ASP A O 1
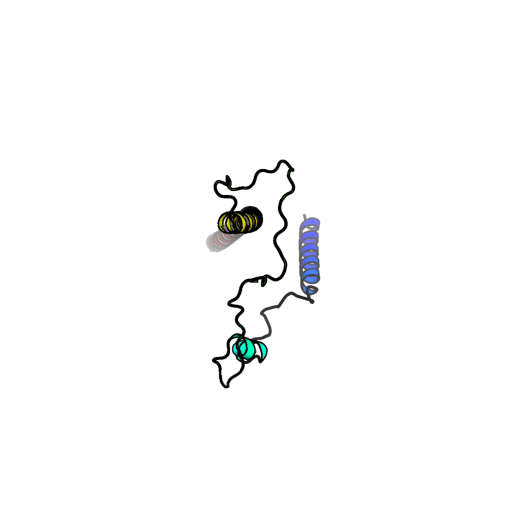ATOM 864 N N . MET A 1 116 ? 2.704 1.881 2.045 1.00 95.69 116 MET A N 1
ATOM 865 C CA . MET A 1 116 ? 2.951 3.051 1.194 1.00 95.69 116 MET A CA 1
ATOM 866 C C . MET A 1 116 ? 4.412 3.512 1.240 1.00 95.69 116 MET A C 1
ATOM 868 O O . MET A 1 116 ? 4.974 3.855 0.199 1.00 95.69 116 MET A O 1
ATOM 872 N N . GLU A 1 117 ? 5.057 3.463 2.406 1.00 94.12 117 GLU A N 1
ATOM 873 C CA . GLU A 1 117 ? 6.492 3.743 2.551 1.00 94.12 117 GLU A CA 1
ATOM 874 C C . GLU A 1 117 ? 7.331 2.780 1.697 1.00 94.12 117 GLU A C 1
ATOM 876 O O . GLU A 1 117 ? 8.139 3.209 0.872 1.00 94.12 117 GLU A O 1
ATOM 881 N N . ARG A 1 118 ? 7.056 1.474 1.789 1.00 94.69 118 ARG A N 1
ATOM 882 C CA . ARG A 1 118 ? 7.748 0.443 0.994 1.00 94.69 118 ARG A CA 1
ATOM 883 C C . ARG A 1 118 ? 7.507 0.590 -0.507 1.00 94.69 118 ARG A C 1
ATOM 885 O O . ARG A 1 118 ? 8.390 0.284 -1.309 1.00 94.69 118 ARG A O 1
ATOM 892 N N . ILE A 1 119 ? 6.305 1.001 -0.913 1.00 94.56 119 ILE A N 1
ATOM 893 C CA . ILE A 1 119 ? 5.988 1.273 -2.322 1.00 94.56 119 ILE A CA 1
ATOM 894 C C . ILE A 1 119 ? 6.777 2.487 -2.816 1.00 94.56 119 ILE A C 1
ATOM 896 O O . ILE A 1 119 ? 7.316 2.436 -3.920 1.00 94.56 119 ILE A O 1
ATOM 900 N N . THR A 1 120 ? 6.882 3.537 -2.003 1.00 94.31 120 THR A N 1
ATOM 901 C CA . 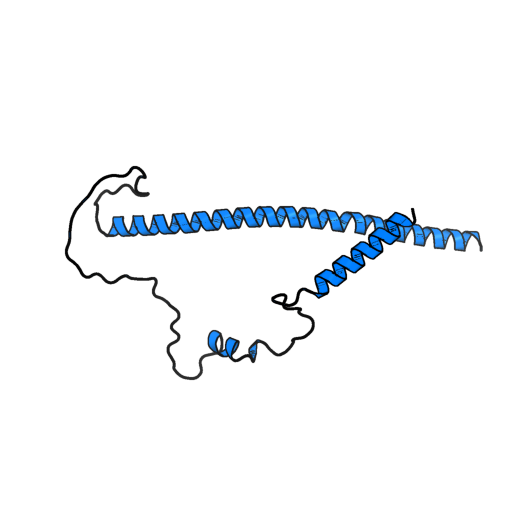THR A 1 120 ? 7.631 4.756 -2.341 1.00 94.31 120 THR A CA 1
ATOM 902 C C . THR A 1 120 ? 9.115 4.448 -2.528 1.00 94.31 120 THR A C 1
ATOM 904 O O . THR A 1 120 ? 9.671 4.757 -3.577 1.00 94.31 120 THR A O 1
ATOM 907 N N . GLU A 1 121 ? 9.725 3.710 -1.597 1.00 93.62 121 GLU A N 1
ATOM 908 C CA . GLU A 1 121 ? 11.127 3.280 -1.704 1.00 93.62 121 GLU A CA 1
ATOM 909 C C . GLU A 1 121 ? 11.389 2.468 -2.989 1.00 93.62 121 GLU A C 1
ATOM 911 O O . GLU A 1 121 ? 12.380 2.669 -3.702 1.00 93.62 121 GLU A O 1
ATOM 916 N N . LYS A 1 122 ? 10.467 1.561 -3.335 1.00 93.38 122 LYS A N 1
ATOM 917 C CA . LYS A 1 122 ? 10.543 0.799 -4.588 1.00 93.38 122 LYS A CA 1
ATOM 918 C C . LYS A 1 122 ? 10.373 1.681 -5.819 1.00 93.38 122 LYS A C 1
ATOM 920 O O . LYS A 1 122 ? 11.046 1.435 -6.820 1.00 93.38 122 LYS A O 1
ATOM 925 N N . ALA A 1 123 ? 9.481 2.666 -5.774 1.00 93.19 123 ALA A N 1
ATOM 926 C CA . ALA A 1 123 ? 9.271 3.601 -6.871 1.00 93.19 123 ALA A CA 1
ATOM 927 C C . ALA A 1 123 ? 10.528 4.443 -7.122 1.00 93.19 123 ALA A C 1
ATOM 929 O O . ALA A 1 123 ? 10.941 4.565 -8.275 1.00 93.19 123 ALA A O 1
ATOM 930 N N . ASP A 1 124 ? 11.184 4.921 -6.063 1.00 92.56 124 ASP A N 1
ATOM 931 C CA . ASP A 1 124 ? 12.438 5.674 -6.151 1.00 92.56 124 ASP A CA 1
ATOM 932 C C . ASP A 1 124 ? 13.574 4.811 -6.704 1.00 92.56 124 ASP A C 1
ATOM 934 O O . ASP A 1 124 ? 14.267 5.205 -7.643 1.00 92.56 124 ASP A O 1
ATOM 938 N N . THR A 1 125 ? 13.708 3.577 -6.213 1.00 91.88 125 THR A N 1
ATOM 939 C CA . THR A 1 125 ? 14.695 2.622 -6.742 1.00 91.88 125 THR A CA 1
ATOM 940 C C . THR A 1 125 ? 14.454 2.330 -8.225 1.00 91.88 125 THR A C 1
ATOM 942 O O . THR A 1 125 ? 15.394 2.275 -9.021 1.00 91.88 125 THR A O 1
ATOM 945 N N . ASN A 1 126 ? 13.192 2.147 -8.623 1.00 90.38 126 ASN A N 1
ATOM 946 C CA . ASN A 1 126 ? 12.831 1.887 -10.013 1.00 90.38 126 ASN A CA 1
ATOM 947 C C . ASN A 1 126 ? 13.071 3.115 -10.904 1.00 90.38 126 ASN A C 1
ATOM 949 O O . ASN A 1 126 ? 13.563 2.974 -12.022 1.00 90.38 126 ASN A O 1
ATOM 953 N N . LYS A 1 127 ? 12.780 4.320 -10.402 1.00 93.50 127 LYS A N 1
ATOM 954 C CA . LYS A 1 127 ? 13.100 5.583 -11.073 1.00 93.50 127 LYS A CA 1
ATOM 955 C C . LYS A 1 127 ? 14.598 5.680 -11.355 1.00 93.50 127 LYS A C 1
ATOM 957 O O . LYS A 1 127 ? 14.987 5.890 -12.500 1.00 93.50 127 LYS A O 1
ATOM 962 N N . ASP A 1 128 ? 15.429 5.416 -10.353 1.00 92.25 128 ASP A N 1
ATOM 963 C CA . ASP A 1 128 ? 16.887 5.402 -10.480 1.00 92.25 128 ASP A CA 1
ATOM 964 C C . ASP A 1 128 ? 17.394 4.339 -11.466 1.00 92.25 128 ASP A C 1
ATOM 966 O O . ASP A 1 128 ? 18.322 4.588 -12.241 1.00 92.25 128 ASP A O 1
ATOM 970 N N . CYS A 1 129 ? 16.780 3.154 -11.446 1.00 90.25 129 CYS A N 1
ATOM 971 C CA . CYS A 1 129 ? 17.071 2.058 -12.368 1.00 90.25 129 CYS A CA 1
ATOM 972 C C . CYS A 1 129 ? 16.773 2.429 -13.828 1.00 90.25 129 CYS A C 1
ATOM 974 O O . CYS A 1 129 ? 17.419 1.894 -14.726 1.00 90.25 129 CYS A O 1
ATOM 976 N N . ILE A 1 130 ? 15.804 3.310 -14.079 1.00 91.81 130 ILE A N 1
ATOM 977 C CA . ILE A 1 130 ? 15.404 3.722 -15.429 1.00 91.81 130 ILE A CA 1
ATOM 978 C C . ILE A 1 130 ? 16.188 4.961 -15.873 1.00 91.81 130 ILE A C 1
ATOM 980 O O . ILE A 1 130 ? 16.734 4.980 -16.976 1.00 91.81 130 ILE A O 1
ATOM 984 N N . ASP A 1 131 ? 16.294 5.982 -15.023 1.00 93.25 131 ASP A N 1
ATOM 985 C CA . ASP A 1 131 ? 16.860 7.281 -15.401 1.00 93.25 131 ASP A CA 1
ATOM 986 C C . ASP A 1 131 ? 18.359 7.179 -15.748 1.00 93.25 131 ASP A C 1
ATOM 988 O O . ASP A 1 131 ? 18.813 7.782 -16.727 1.00 93.25 131 ASP A O 1
ATOM 992 N N . LYS A 1 132 ? 19.126 6.358 -15.014 1.00 90.75 132 LYS A N 1
ATOM 993 C CA . LYS A 1 132 ? 20.570 6.147 -15.249 1.00 90.75 132 LYS A CA 1
ATOM 994 C C . LYS A 1 132 ? 20.877 5.558 -16.638 1.00 90.75 132 LYS A C 1
ATOM 996 O O . LYS A 1 132 ? 21.561 6.229 -17.417 1.00 90.75 132 LYS A O 1
ATOM 1001 N N . PRO A 1 133 ? 20.366 4.369 -17.020 1.00 90.94 133 PRO A N 1
ATOM 1002 C CA . PRO A 1 133 ? 20.651 3.802 -18.338 1.00 90.94 133 PRO A CA 1
ATOM 1003 C C . PRO A 1 133 ? 20.063 4.642 -19.478 1.00 90.94 133 PRO A C 1
ATOM 1005 O O . PRO A 1 133 ? 20.654 4.708 -20.556 1.00 90.94 133 PRO A O 1
ATOM 1008 N N . MET A 1 134 ? 18.935 5.328 -19.258 1.00 90.31 134 MET A N 1
ATOM 1009 C CA . MET A 1 134 ? 18.365 6.241 -20.253 1.00 90.31 134 MET A CA 1
ATOM 1010 C C . MET A 1 134 ? 19.297 7.428 -20.536 1.00 90.31 134 MET A C 1
ATOM 1012 O O . MET A 1 134 ? 19.475 7.811 -21.695 1.00 90.31 134 MET A O 1
ATOM 1016 N N . ALA A 1 135 ? 19.938 7.995 -19.509 1.00 92.19 135 ALA A N 1
ATOM 1017 C CA . ALA A 1 135 ? 20.937 9.047 -19.681 1.00 92.19 135 ALA A CA 1
ATOM 1018 C C . ALA A 1 135 ? 22.184 8.543 -20.429 1.00 92.19 135 ALA A C 1
ATOM 1020 O O . ALA A 1 135 ? 22.661 9.203 -21.355 1.00 92.19 135 ALA A O 1
ATOM 1021 N N . GLU A 1 136 ? 22.674 7.348 -20.096 1.00 93.19 136 GLU A N 1
ATOM 1022 C CA . GLU A 1 136 ? 23.816 6.729 -20.781 1.00 93.19 136 GLU A CA 1
ATOM 1023 C C . GLU A 1 136 ? 23.530 6.463 -22.264 1.00 93.19 136 GLU A C 1
ATOM 1025 O O . GLU A 1 136 ? 24.355 6.779 -23.126 1.00 93.19 136 GLU A O 1
ATOM 1030 N N . GLN A 1 137 ? 22.343 5.943 -22.588 1.00 94.50 137 GLN A N 1
ATOM 1031 C CA . GLN A 1 137 ? 21.931 5.718 -23.974 1.00 94.50 137 GLN A CA 1
ATOM 1032 C C . GLN A 1 137 ? 21.847 7.023 -24.767 1.00 94.50 137 GLN A C 1
ATOM 1034 O O . GLN A 1 137 ? 22.329 7.078 -25.902 1.00 94.50 137 GLN A O 1
ATOM 1039 N N . ARG A 1 138 ? 21.294 8.089 -24.173 1.00 96.25 138 ARG A N 1
ATOM 1040 C CA . ARG A 1 138 ? 21.253 9.420 -24.797 1.00 96.25 138 ARG A CA 1
ATOM 1041 C C . ARG A 1 138 ? 22.655 9.946 -25.082 1.00 96.25 138 ARG A C 1
ATOM 1043 O O . ARG A 1 138 ? 22.921 10.363 -26.207 1.00 96.25 138 ARG A O 1
ATOM 1050 N N . ASN A 1 139 ? 23.559 9.870 -24.108 1.00 95.38 139 ASN A N 1
ATOM 1051 C CA . ASN A 1 139 ? 24.945 10.311 -24.275 1.00 95.38 139 ASN A CA 1
ATOM 1052 C C . ASN A 1 139 ? 25.675 9.490 -25.348 1.00 95.38 139 ASN A C 1
ATOM 1054 O O . ASN A 1 139 ? 26.383 10.051 -26.183 1.00 95.38 139 ASN A O 1
ATOM 1058 N N . SER A 1 140 ? 25.448 8.173 -25.385 1.00 95.44 140 SER A N 1
ATOM 1059 C CA . SER A 1 140 ? 25.988 7.294 -26.426 1.00 95.44 140 SER A CA 1
ATOM 1060 C C . SER A 1 140 ? 25.481 7.672 -27.819 1.00 95.44 140 SER A C 1
ATOM 1062 O O . SER A 1 140 ? 26.265 7.720 -28.768 1.00 95.44 140 SER A O 1
ATOM 1064 N N . LEU A 1 141 ? 24.185 7.968 -27.959 1.00 96.50 141 LEU A N 1
ATOM 1065 C CA . LEU A 1 141 ? 23.603 8.388 -29.231 1.00 96.50 141 LEU A CA 1
ATOM 1066 C C . LEU A 1 141 ? 24.185 9.728 -29.692 1.00 96.50 141 LEU A C 1
ATOM 1068 O O . LEU A 1 141 ? 24.590 9.841 -30.846 1.00 96.50 141 LEU A O 1
ATOM 1072 N N . ILE A 1 142 ? 24.293 10.705 -28.788 1.00 97.50 142 ILE A N 1
ATOM 1073 C CA . ILE A 1 142 ? 24.909 12.007 -29.078 1.00 97.50 142 ILE A CA 1
ATOM 1074 C C . ILE A 1 142 ? 26.349 11.817 -29.565 1.00 97.50 142 ILE A C 1
ATOM 1076 O O . ILE A 1 142 ? 26.713 12.351 -30.610 1.00 97.50 142 ILE A O 1
ATOM 1080 N N . ALA A 1 143 ? 27.151 11.006 -28.871 1.00 96.94 143 ALA A N 1
ATOM 1081 C CA . ALA A 1 143 ? 28.530 1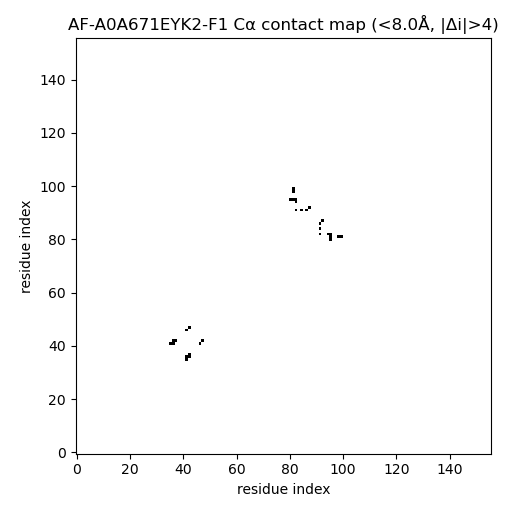0.733 -29.271 1.00 96.94 143 ALA A CA 1
ATOM 1082 C C . ALA A 1 143 ? 28.619 10.095 -30.669 1.00 96.94 143 ALA A C 1
ATOM 1084 O O . ALA A 1 143 ? 29.451 10.500 -31.479 1.00 96.94 143 ALA A O 1
ATOM 1085 N N . LYS A 1 144 ? 27.733 9.139 -30.984 1.00 97.31 144 LYS A N 1
ATOM 1086 C CA . LYS A 1 144 ? 27.662 8.514 -32.316 1.00 97.31 144 LYS A CA 1
ATOM 1087 C C . LYS A 1 144 ? 27.303 9.521 -33.407 1.00 97.31 144 LYS A C 1
ATOM 1089 O O . LYS A 1 144 ? 27.915 9.497 -34.470 1.00 97.31 144 LYS A O 1
ATOM 1094 N N . VAL A 1 145 ? 26.342 10.406 -33.142 1.00 97.25 145 VAL A N 1
ATOM 1095 C CA . VAL A 1 145 ? 25.936 11.462 -34.081 1.00 97.25 145 VAL A CA 1
ATOM 1096 C C . VAL A 1 145 ? 27.088 12.437 -34.327 1.00 97.25 145 VAL A C 1
ATOM 1098 O O . VAL A 1 145 ? 27.398 12.733 -35.478 1.00 97.25 145 VAL A O 1
ATOM 1101 N N . LEU A 1 146 ? 27.774 12.887 -33.274 1.00 96.88 146 LEU A N 1
ATOM 1102 C CA . LEU A 1 146 ? 28.927 13.783 -33.406 1.00 96.88 146 LEU A CA 1
ATOM 1103 C C . LEU A 1 146 ? 30.066 13.140 -34.202 1.00 96.88 146 LEU A C 1
ATOM 1105 O O . LEU A 1 146 ? 30.646 13.787 -35.071 1.00 96.88 146 LEU A O 1
ATOM 1109 N N . LEU A 1 147 ? 30.355 11.860 -33.954 1.00 96.12 147 LEU A N 1
ATOM 1110 C CA . LEU A 1 147 ? 31.390 11.137 -34.690 1.00 96.12 147 LEU A CA 1
ATOM 1111 C C . LEU A 1 147 ? 31.023 10.957 -36.171 1.00 96.12 147 LEU A C 1
ATOM 1113 O O . LEU A 1 147 ? 31.888 11.082 -37.037 1.00 96.12 147 LEU A O 1
ATOM 1117 N N . TYR A 1 148 ? 29.746 10.711 -36.476 1.00 96.38 148 TYR A N 1
ATOM 1118 C CA . TYR A 1 148 ? 29.260 10.656 -37.855 1.00 96.38 148 TYR A CA 1
ATOM 1119 C C . TYR A 1 148 ? 29.502 11.981 -38.588 1.00 96.38 148 TYR A C 1
ATOM 1121 O O . TYR A 1 148 ? 30.080 11.985 -39.671 1.00 96.38 148 TYR A O 1
ATOM 1129 N N . PHE A 1 149 ? 29.159 13.116 -37.976 1.00 96.75 149 PHE A N 1
ATOM 1130 C CA . PHE A 1 149 ? 29.455 14.415 -38.580 1.00 96.75 149 PHE A CA 1
ATOM 1131 C C . PHE A 1 149 ? 30.962 14.652 -38.722 1.00 96.75 149 PHE A C 1
ATOM 1133 O O . PHE A 1 149 ? 31.415 15.026 -39.798 1.00 96.75 149 PHE A O 1
ATOM 1140 N N . PHE A 1 150 ? 31.756 14.377 -37.686 1.00 96.25 150 PHE A N 1
ATOM 1141 C CA . PHE A 1 150 ? 33.208 14.571 -37.731 1.00 96.25 150 PHE A CA 1
ATOM 1142 C C . PHE A 1 150 ? 33.882 13.763 -38.852 1.00 96.25 150 PHE A C 1
ATOM 1144 O O . PHE A 1 150 ? 34.739 14.281 -39.569 1.00 96.25 150 PHE A O 1
ATOM 1151 N N . THR A 1 151 ? 33.468 12.506 -39.035 1.00 95.69 151 THR A N 1
ATOM 1152 C CA . THR A 1 151 ? 33.985 11.643 -40.107 1.00 95.69 151 THR A CA 1
ATOM 1153 C C . THR A 1 151 ? 33.554 12.133 -41.487 1.00 95.69 151 THR A C 1
ATOM 1155 O O . THR A 1 151 ? 34.398 12.233 -42.369 1.00 95.69 151 THR A O 1
ATOM 1158 N N . MET A 1 152 ? 32.294 12.535 -41.667 1.00 93.75 152 MET A N 1
ATOM 1159 C CA . MET A 1 152 ? 31.809 13.093 -42.937 1.00 93.75 152 MET A CA 1
ATOM 1160 C C . MET A 1 152 ? 32.529 14.391 -43.335 1.00 93.75 152 MET A C 1
ATOM 1162 O O . MET A 1 152 ? 32.849 14.564 -44.505 1.00 93.75 152 MET A O 1
ATOM 1166 N N . TYR A 1 153 ? 32.822 15.278 -42.379 1.00 91.62 153 TYR A N 1
ATOM 1167 C CA . TYR A 1 153 ? 33.569 16.517 -42.637 1.00 91.62 153 TYR A CA 1
ATOM 1168 C C . TYR A 1 153 ? 35.060 16.287 -42.901 1.00 91.62 153 TYR A C 1
ATOM 1170 O O . TYR A 1 153 ? 35.663 17.067 -43.624 1.00 91.62 153 TYR A O 1
ATOM 1178 N N . SER A 1 154 ? 35.662 15.244 -42.325 1.00 88.69 154 SER A N 1
ATOM 1179 C CA . SER A 1 154 ? 37.082 14.923 -42.549 1.00 88.69 154 SER A CA 1
ATOM 1180 C C . SER A 1 154 ? 37.334 14.196 -43.876 1.00 88.69 154 SER A C 1
ATOM 1182 O O . SER A 1 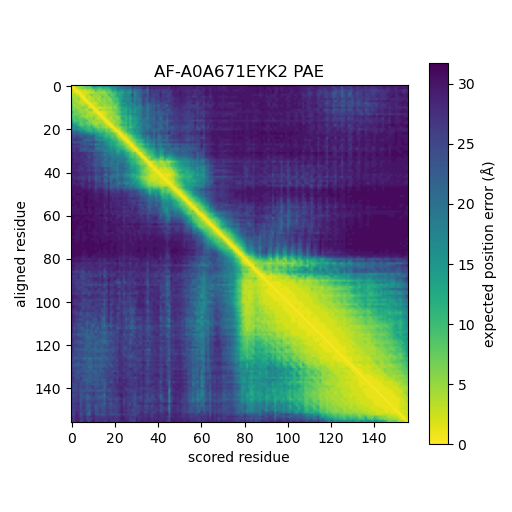154 ? 38.479 14.099 -44.308 1.00 88.69 154 SER A O 1
ATOM 1184 N N . LEU A 1 155 ? 36.285 13.635 -44.488 1.00 79.06 155 LEU A N 1
ATOM 1185 C CA . LEU A 1 155 ? 36.331 12.977 -45.798 1.00 79.06 155 LEU A CA 1
ATOM 1186 C C . LEU A 1 155 ? 35.973 13.910 -46.974 1.00 79.06 155 LEU A C 1
ATOM 1188 O O . LEU A 1 155 ? 36.093 13.473 -48.119 1.00 79.06 155 LEU A O 1
ATOM 1192 N N . ALA A 1 156 ? 35.519 15.139 -46.705 1.00 70.88 156 ALA A N 1
ATOM 1193 C CA . ALA A 1 156 ? 35.217 16.171 -47.702 1.00 70.88 156 ALA A CA 1
ATOM 1194 C C . ALA A 1 156 ? 36.433 17.076 -47.948 1.00 70.88 156 ALA A C 1
ATOM 1196 O O . ALA A 1 156 ? 36.618 17.485 -49.115 1.00 70.88 156 ALA A O 1
#

Foldseek 3Di:
DVVVVVVVVVVVVVVVVVVVPPPDPPPDVPDDPPPPCPDPVNCVVPNDDDDDDDPPPPPDDDPPDDDDDDDDDDDDDPPDQPDDDDPPDVVVVVVSVVVVVVVVVVVVVVVVVVVVVVVVVVVVVVCVVPPVVVVVVVVVVVVVVVVVVVVVVVVD

Organism: Rhinolophus ferrumequinum (NCBI:txid59479)

Radius of gyration: 32.14 Å; Cα contacts (8 Å, |Δi|>4): 16; chains: 1; bounding box: 76×32×85 Å

Mean predicted aligned error: 20.69 Å

InterPro domains:
  IPR000928 SNAP-25 domain [PF00835] (29-91)

Sequence (156 aa):
MNYYLLKNKNYTEKTLTELNKCCGLCVCPCNTTKNFEAGKAYKAIWGDGGDNSSSNVVSKQLGRVTNGPPQQATTGAASGRCINCTTNDAREDEMEENLIQVGNILGNLKNTALDMERITEKADTNKDCIDKPMAEQRNSLIAKVLLYFFTMYSLA

Secondary structure (DSSP, 8-state):
-HHHHHHHHHHHHHHHHHHTT--SS---GGG--S-GGGSHHHHHHHS---S----------------S---------SS--SS--SS--HHHHHHHHHHHHHHHHHHHHHHHHHHHHHHHHHHHHHHHHHHHHHHHHHHHHHHHHHHHHHHHHH--

Solvent-accessible surface area (backbone atoms only — not comparable to full-atom values): 10009 Å² total; per-residue (Å²): 117,68,67,60,56,53,50,49,54,55,48,52,53,50,54,54,56,57,58,74,61,61,75,87,83,63,81,66,84,88,80,68,93,66,60,65,78,75,33,70,71,42,41,74,76,69,42,82,82,74,79,94,69,87,80,77,69,80,86,63,77,89,76,79,80,87,86,82,84,93,77,83,86,83,85,90,74,99,68,76,68,92,55,87,76,83,79,80,42,74,67,58,53,52,50,43,54,51,49,53,52,50,51,54,52,50,53,52,49,52,52,52,52,54,51,51,50,57,49,48,55,50,50,53,52,51,48,54,65,48,53,53,58,53,51,51,52,52,53,51,49,52,52,52,52,52,50,52,53,54,52,57,62,74,75,107

pLDDT: mean 72.27, std 19.2, range [35.97, 97.5]